Protein AF-U4V9U1-F1 (afdb_monomer_lite)

pLDDT: mean 85.05, std 14.61, range [34.75, 97.62]

Secondary structure (DSSP, 8-state):
-----THHHHSGGGSPPPHHHHHHHHHHHHTSPPPHHHHHS--HHHHHHHHHHHHHHHHHHHHHHHHHHH-----HHHHHHHHHHHHHHH-TTS-HHHHHHHHHHHHHHHHHHHHHHHHHHHHHHHHHHHHHHHHHHHHHHHTT--

Foldseek 3Di:
DDDDDPVCVVLCLNPQFDVVQLQVQLCVQVVHRDDPVCVVDPDQLSVLSSQLSSLVSSLVSLVVQLVVLVPPPPPVVLVVLVVVLVVVVPDPPDDPVVSVVSVVVSVVVVVVVVVVSVVSNVVSVVSNVVSVVSSVVSVVSSVVVD

Structure (mmCIF, N/CA/C/O backbone):
data_AF-U4V9U1-F1
#
_entry.id   AF-U4V9U1-F1
#
loop_
_atom_site.group_PDB
_atom_site.id
_atom_site.type_symbol
_atom_site.label_atom_id
_atom_site.label_alt_id
_atom_site.label_comp_id
_atom_site.label_asym_id
_atom_site.label_entity_id
_atom_site.label_seq_id
_atom_site.pdbx_PDB_ins_code
_atom_site.Cartn_x
_atom_site.Cartn_y
_atom_site.Cartn_z
_atom_site.occupancy
_atom_site.B_iso_or_equiv
_atom_site.auth_seq_id
_atom_site.auth_comp_id
_atom_site.auth_asym_id
_atom_site.auth_atom_id
_atom_site.pdbx_PDB_model_num
ATOM 1 N N . MET A 1 1 ? 5.226 31.649 -2.678 1.00 34.75 1 MET A N 1
ATOM 2 C CA . MET A 1 1 ? 4.226 30.921 -1.870 1.00 34.75 1 MET A CA 1
ATOM 3 C C . MET A 1 1 ? 4.308 29.458 -2.250 1.00 34.75 1 MET A C 1
ATOM 5 O O . MET A 1 1 ? 4.375 29.140 -3.426 1.00 34.75 1 MET A O 1
ATOM 9 N N . THR A 1 2 ? 4.489 28.619 -1.242 1.00 38.19 2 THR A N 1
ATOM 10 C CA . THR A 1 2 ? 4.901 27.216 -1.306 1.00 38.19 2 THR A CA 1
ATOM 11 C C . THR A 1 2 ? 3.808 26.322 -1.870 1.00 38.19 2 THR A C 1
ATOM 13 O O . THR A 1 2 ? 2.802 26.080 -1.211 1.00 38.19 2 THR A O 1
ATOM 16 N N . ASP A 1 3 ? 4.042 25.802 -3.069 1.00 41.56 3 ASP A N 1
ATOM 17 C CA . ASP A 1 3 ? 3.164 24.841 -3.720 1.00 41.56 3 ASP A CA 1
ATOM 18 C C . ASP A 1 3 ? 3.587 23.411 -3.331 1.00 41.56 3 ASP A C 1
ATOM 20 O O . ASP A 1 3 ? 4.541 22.850 -3.877 1.00 41.56 3 ASP A O 1
ATOM 24 N N . ARG A 1 4 ? 2.940 22.852 -2.298 1.00 35.69 4 ARG A N 1
ATOM 25 C CA . ARG A 1 4 ? 2.780 21.403 -2.041 1.00 35.69 4 ARG A CA 1
ATOM 26 C C . ARG A 1 4 ? 1.829 21.177 -0.849 1.00 35.69 4 ARG A C 1
ATOM 28 O O . ARG A 1 4 ? 1.981 21.887 0.141 1.00 35.69 4 ARG A O 1
ATOM 35 N N . PRO A 1 5 ? 0.937 20.153 -0.877 1.00 43.84 5 PRO A N 1
ATOM 36 C CA . PRO A 1 5 ? 1.048 18.942 -1.690 1.00 43.84 5 PRO A CA 1
ATOM 37 C C . PRO A 1 5 ? -0.257 18.503 -2.394 1.00 43.84 5 PRO A C 1
ATOM 39 O O . PRO A 1 5 ? -1.039 17.730 -1.850 1.00 43.84 5 PRO A O 1
ATOM 42 N N . ALA A 1 6 ? -0.383 18.793 -3.692 1.00 42.66 6 ALA A N 1
ATOM 43 C CA . ALA A 1 6 ? -1.230 17.992 -4.593 1.00 42.66 6 ALA A CA 1
ATOM 44 C C . ALA A 1 6 ? -0.689 16.550 -4.797 1.00 42.66 6 ALA A C 1
ATOM 46 O O . ALA A 1 6 ? -1.370 15.679 -5.335 1.00 42.66 6 ALA A O 1
ATOM 47 N N . ASN A 1 7 ? 0.531 16.261 -4.318 1.00 38.34 7 ASN A N 1
ATOM 48 C CA . ASN A 1 7 ? 1.141 14.926 -4.358 1.00 38.34 7 ASN A CA 1
ATOM 49 C C . ASN A 1 7 ? 0.465 13.899 -3.435 1.00 38.34 7 ASN A C 1
ATOM 51 O O . ASN A 1 7 ? 0.612 12.705 -3.677 1.00 38.34 7 ASN A O 1
ATOM 55 N N . ALA A 1 8 ? -0.275 14.328 -2.407 1.00 36.81 8 ALA A N 1
ATOM 56 C CA . ALA A 1 8 ? -0.968 13.400 -1.510 1.00 36.81 8 ALA A CA 1
ATOM 57 C C . ALA A 1 8 ? -2.193 12.747 -2.180 1.00 36.81 8 ALA A C 1
ATOM 59 O O . ALA A 1 8 ? -2.498 11.590 -1.910 1.00 36.81 8 ALA A O 1
ATOM 60 N N . HIS A 1 9 ? -2.851 13.448 -3.113 1.00 41.16 9 HIS A N 1
ATOM 61 C CA . HIS A 1 9 ? -3.980 12.905 -3.876 1.00 41.16 9 HIS A CA 1
ATOM 62 C C . HIS A 1 9 ? -3.553 12.016 -5.050 1.00 41.16 9 HIS A C 1
ATOM 64 O O . HIS A 1 9 ? -4.304 11.132 -5.451 1.00 41.16 9 HIS A O 1
ATOM 70 N N . ARG A 1 10 ? -2.340 12.206 -5.585 1.00 41.78 10 ARG A N 1
ATOM 71 C CA . ARG A 1 10 ? -1.844 11.448 -6.747 1.00 41.78 10 ARG A CA 1
ATOM 72 C C . ARG A 1 10 ? -1.311 10.055 -6.396 1.00 41.78 10 ARG A C 1
ATOM 74 O O . ARG A 1 10 ? -1.207 9.203 -7.273 1.00 41.78 10 ARG A O 1
ATOM 81 N N . HIS A 1 11 ? -1.013 9.804 -5.122 1.00 51.09 11 HIS A N 1
ATOM 82 C CA . HIS A 1 11 ? -0.633 8.491 -4.610 1.00 51.09 11 HIS A CA 1
ATOM 83 C C . HIS A 1 11 ? -1.747 7.980 -3.695 1.00 51.09 11 HIS A C 1
ATOM 85 O O . HIS A 1 11 ? -1.702 8.168 -2.481 1.00 51.09 11 HIS A O 1
ATOM 91 N N . GLY A 1 12 ? -2.754 7.319 -4.280 1.00 59.81 12 GLY A N 1
ATOM 92 C CA . GLY A 1 12 ? -3.924 6.779 -3.567 1.00 59.81 12 GLY A CA 1
ATOM 93 C C . GLY A 1 12 ? -3.609 5.875 -2.362 1.00 59.81 12 GLY A C 1
ATOM 94 O O . GLY A 1 12 ? -4.497 5.600 -1.562 1.00 59.81 12 GLY A O 1
ATOM 95 N N . ALA A 1 13 ? -2.345 5.482 -2.182 1.00 64.81 13 ALA A N 1
ATOM 96 C CA . ALA A 1 13 ? -1.823 4.764 -1.025 1.00 64.81 13 ALA A CA 1
ATOM 97 C C . ALA A 1 13 ? -2.046 5.473 0.325 1.00 64.81 13 ALA A C 1
ATOM 99 O O . ALA A 1 13 ? -2.209 4.796 1.333 1.00 64.81 13 ALA A O 1
ATOM 100 N N . GLN A 1 14 ? -2.065 6.813 0.370 1.00 70.62 14 GLN A N 1
ATOM 101 C CA . GLN A 1 14 ? -2.302 7.566 1.617 1.00 70.62 14 GLN A CA 1
ATOM 102 C C . GLN A 1 14 ? -3.732 8.110 1.755 1.00 70.62 14 GLN A C 1
ATOM 104 O O . GLN A 1 14 ? -4.066 8.720 2.775 1.00 70.62 14 GLN A O 1
ATOM 109 N N . ALA A 1 15 ? -4.582 7.902 0.747 1.00 78.62 15 ALA A N 1
ATOM 110 C CA . ALA A 1 15 ? -5.964 8.358 0.782 1.00 78.62 15 ALA A CA 1
ATOM 111 C C . ALA A 1 15 ? -6.756 7.640 1.885 1.00 78.62 15 ALA A C 1
ATOM 113 O O . ALA A 1 15 ? -6.489 6.477 2.205 1.00 78.62 15 ALA A O 1
ATOM 114 N N . LYS A 1 16 ? -7.768 8.326 2.435 1.00 82.31 16 LYS A N 1
ATOM 115 C CA . LYS A 1 16 ? -8.659 7.746 3.449 1.00 82.31 16 LYS A CA 1
ATOM 116 C C . LYS A 1 16 ? -9.248 6.420 2.925 1.00 82.31 16 LYS A C 1
ATOM 118 O O . LYS A 1 16 ? -9.728 6.402 1.783 1.00 82.31 16 LYS A O 1
ATOM 123 N N . PRO A 1 17 ? -9.153 5.312 3.685 1.00 86.75 17 PRO A N 1
ATOM 124 C CA . PRO A 1 17 ? -9.742 4.039 3.284 1.00 86.75 17 PRO A CA 1
ATOM 125 C C . PRO A 1 17 ? -11.272 4.147 3.157 1.00 86.75 17 PRO A C 1
ATOM 127 O O . PRO A 1 17 ? -11.883 4.986 3.827 1.00 86.75 17 PRO A O 1
ATOM 130 N N . PRO A 1 18 ? -11.905 3.328 2.295 1.00 88.75 18 PRO A N 1
ATOM 131 C CA . PRO A 1 18 ? -13.358 3.195 2.273 1.00 88.75 18 PRO A CA 1
ATOM 132 C C . PRO A 1 18 ? -13.877 2.775 3.650 1.00 88.75 18 PRO A C 1
ATOM 134 O O . PRO A 1 18 ? -13.261 1.937 4.308 1.00 88.75 18 PRO A O 1
ATOM 137 N N . GLN A 1 19 ? -15.025 3.315 4.069 1.00 89.62 19 GLN A N 1
ATOM 138 C CA . GLN A 1 19 ? -15.621 2.984 5.372 1.00 89.62 19 GLN A CA 1
ATOM 139 C C . GLN A 1 19 ? -15.878 1.484 5.538 1.00 89.62 19 GLN A C 1
ATOM 141 O O . GLN A 1 19 ? -15.653 0.951 6.616 1.00 89.62 19 GLN A O 1
ATOM 146 N N . SER A 1 20 ? -16.259 0.790 4.464 1.00 91.38 20 SER A N 1
ATOM 147 C CA . SER A 1 20 ? -16.464 -0.661 4.480 1.00 91.38 20 SER A CA 1
ATOM 148 C C . SER A 1 20 ? -15.227 -1.443 4.932 1.00 91.38 20 SER A C 1
ATOM 150 O O . SER A 1 20 ? -15.360 -2.410 5.672 1.00 91.38 20 SER A O 1
ATOM 152 N N . HIS A 1 21 ? -14.023 -1.014 4.541 1.00 92.38 21 HIS A N 1
ATOM 153 C CA . HIS A 1 21 ? -12.781 -1.675 4.954 1.00 92.38 21 HIS A CA 1
ATOM 154 C C . HIS A 1 21 ? -12.479 -1.418 6.433 1.00 92.38 21 HIS A C 1
ATOM 156 O O . HIS A 1 21 ? -12.006 -2.310 7.127 1.00 92.38 21 HIS A O 1
ATOM 162 N N . ILE A 1 22 ? -12.777 -0.210 6.920 1.00 93.56 22 ILE A N 1
ATOM 163 C CA . ILE A 1 22 ? -12.629 0.132 8.340 1.00 93.56 22 ILE A CA 1
ATOM 164 C C . ILE A 1 22 ? -13.580 -0.730 9.176 1.00 93.56 22 ILE A C 1
ATOM 166 O O . ILE A 1 22 ? -13.167 -1.297 10.178 1.00 93.56 22 ILE A O 1
ATOM 170 N N . TYR A 1 23 ? -14.841 -0.868 8.757 1.00 93.81 23 TYR A N 1
ATOM 171 C CA . TYR A 1 23 ? -15.827 -1.660 9.493 1.00 93.81 23 TYR A CA 1
ATOM 172 C C . TYR A 1 23 ? -15.512 -3.155 9.504 1.00 93.81 23 TYR A C 1
ATOM 174 O O . TYR A 1 23 ? -15.716 -3.786 10.534 1.00 93.81 23 TYR A O 1
ATOM 182 N N . LEU A 1 24 ? -14.942 -3.693 8.422 1.00 94.81 24 LEU A N 1
ATOM 183 C CA . LEU A 1 24 ? -14.457 -5.074 8.391 1.00 94.81 24 LEU A CA 1
ATOM 184 C C . LEU A 1 24 ? -13.362 -5.313 9.443 1.00 94.81 24 LEU A C 1
ATOM 186 O O . LEU A 1 24 ? -13.432 -6.272 10.204 1.00 94.81 24 LEU A O 1
ATOM 190 N N . HIS A 1 25 ? -12.383 -4.409 9.543 1.00 96.12 25 HIS A N 1
ATOM 191 C CA . HIS A 1 25 ? -11.354 -4.491 10.587 1.00 96.12 25 HIS A CA 1
ATOM 192 C C . HIS A 1 25 ? -11.925 -4.298 11.990 1.00 96.12 25 HIS A C 1
ATOM 194 O O . HIS A 1 25 ? -11.526 -4.993 12.919 1.00 96.12 25 HIS A O 1
ATOM 200 N N . LEU A 1 26 ? -12.882 -3.384 12.149 1.00 95.50 26 LEU A N 1
ATOM 201 C CA . LEU A 1 26 ? -13.527 -3.130 13.432 1.00 95.50 26 LEU A CA 1
ATOM 202 C C . LEU A 1 26 ? -14.299 -4.355 13.934 1.00 95.50 26 LEU A C 1
ATOM 204 O O . LEU A 1 26 ? -14.213 -4.689 15.110 1.00 95.50 26 LEU A O 1
ATOM 208 N N . GLU A 1 27 ? -15.009 -5.048 13.047 1.00 95.56 27 GLU A N 1
ATOM 209 C CA . GLU A 1 27 ? -15.695 -6.298 13.368 1.00 95.56 27 GLU A CA 1
ATOM 210 C C . GLU A 1 27 ? -14.712 -7.394 13.801 1.00 95.56 27 GLU A C 1
ATOM 212 O O . GLU A 1 27 ? -14.950 -8.059 14.809 1.00 95.56 27 GLU A O 1
ATOM 217 N N . CYS A 1 28 ? -13.573 -7.528 13.113 1.00 94.94 28 CYS A N 1
ATOM 218 C CA . CYS A 1 28 ? -12.507 -8.449 13.514 1.00 94.94 28 CYS A CA 1
ATOM 219 C C . CYS A 1 28 ? -11.927 -8.117 14.899 1.00 94.94 28 CYS A C 1
ATOM 221 O O . CYS A 1 28 ? -11.649 -9.029 15.673 1.00 94.94 28 CYS A O 1
ATOM 223 N N . ILE A 1 29 ? -11.743 -6.830 15.213 1.00 94.50 29 ILE A N 1
ATOM 224 C CA . ILE A 1 29 ? -11.203 -6.375 16.504 1.00 94.50 29 ILE A CA 1
ATOM 225 C C . ILE A 1 29 ? -12.205 -6.626 17.638 1.00 94.50 29 ILE A C 1
ATOM 227 O O . ILE A 1 29 ? -11.820 -7.110 18.698 1.00 94.50 29 ILE A O 1
ATOM 231 N N . LEU A 1 30 ? -13.485 -6.313 17.423 1.00 93.00 30 LEU A N 1
ATOM 232 C CA . LEU A 1 30 ? -14.526 -6.420 18.452 1.00 93.00 30 LEU A CA 1
ATOM 233 C C . LEU A 1 30 ? -15.109 -7.834 18.597 1.00 93.00 30 LEU A C 1
ATOM 235 O O . LEU A 1 30 ? -15.805 -8.106 19.574 1.00 93.00 30 LEU A O 1
ATOM 239 N N . GLY A 1 31 ? -14.921 -8.707 17.604 1.00 93.00 31 GLY A N 1
ATOM 240 C CA . GLY A 1 31 ? -15.584 -10.013 17.525 1.00 93.00 31 GLY A CA 1
ATOM 241 C C . GLY A 1 31 ? -17.099 -9.938 17.282 1.00 93.00 31 GLY A C 1
ATOM 242 O O . GLY A 1 31 ? -17.7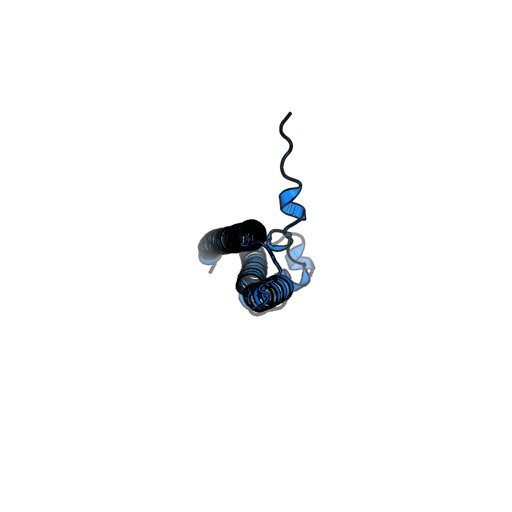91 -10.950 17.387 1.00 93.00 31 GLY A O 1
ATOM 243 N N . ARG A 1 32 ? -17.630 -8.747 16.977 1.00 90.81 32 ARG A N 1
ATOM 244 C CA . ARG A 1 32 ? -19.042 -8.491 16.661 1.00 90.81 32 ARG A CA 1
ATOM 245 C C . ARG A 1 32 ? -19.169 -7.338 15.675 1.00 90.81 32 ARG A C 1
ATOM 247 O O . ARG A 1 32 ? -18.354 -6.415 15.692 1.00 90.81 32 ARG A O 1
ATOM 254 N N . SER A 1 33 ? -20.244 -7.325 14.894 1.00 88.94 33 SER A N 1
ATOM 255 C CA . SER A 1 33 ? -20.559 -6.176 14.050 1.00 88.94 33 SER A CA 1
ATOM 256 C C . SER A 1 33 ? -21.031 -4.994 14.926 1.00 88.94 33 SER A C 1
ATOM 258 O O . SER A 1 33 ? -21.951 -5.160 15.738 1.00 88.94 33 SER A O 1
ATOM 260 N N . PRO A 1 34 ? -20.425 -3.799 14.809 1.00 84.88 34 PRO A N 1
ATOM 261 C CA . PRO A 1 34 ? -20.865 -2.615 15.544 1.00 84.88 34 PRO A CA 1
ATOM 262 C C . PRO A 1 34 ? -22.212 -2.123 15.003 1.00 84.88 34 PRO A C 1
ATOM 264 O O . PRO A 1 34 ? -22.445 -2.111 13.792 1.00 84.88 34 PRO A O 1
ATOM 267 N N . THR A 1 35 ? -23.110 -1.696 15.889 1.00 86.44 35 THR A N 1
ATOM 268 C CA . THR A 1 35 ? -24.386 -1.110 15.461 1.00 86.44 35 THR A CA 1
ATOM 269 C C . THR A 1 35 ? -24.200 0.346 15.035 1.00 86.44 35 THR A C 1
ATOM 271 O O . THR A 1 35 ? -23.252 1.017 15.435 1.00 86.44 35 THR A O 1
ATOM 274 N N . HIS A 1 36 ? -25.129 0.886 14.243 1.00 82.19 36 HIS A N 1
ATOM 275 C CA . HIS A 1 36 ? -25.074 2.300 13.853 1.00 82.19 36 HIS A CA 1
ATOM 276 C C . HIS A 1 36 ? -25.125 3.246 15.070 1.00 82.19 36 HIS A C 1
ATOM 278 O O . HIS A 1 36 ? -24.529 4.320 15.042 1.00 82.19 36 HIS A O 1
ATOM 284 N N . PHE A 1 37 ? -25.819 2.854 16.143 1.00 81.25 37 PHE A N 1
ATOM 285 C CA . PHE A 1 37 ? -25.875 3.629 17.385 1.00 81.25 37 PHE A CA 1
ATOM 286 C C . PHE A 1 37 ? -24.531 3.650 18.112 1.00 81.25 37 PHE A C 1
ATOM 288 O O . PHE A 1 37 ? -24.125 4.711 18.577 1.00 81.25 37 PHE A O 1
ATOM 295 N N . ASP A 1 38 ? -23.809 2.526 18.116 1.00 80.62 38 ASP A N 1
ATOM 296 C CA . ASP A 1 38 ? -22.468 2.432 18.701 1.00 80.62 38 ASP A CA 1
ATOM 297 C C . ASP A 1 38 ? -21.487 3.431 18.048 1.00 80.62 38 ASP A C 1
ATOM 299 O O . ASP A 1 38 ? -20.582 3.945 18.695 1.00 80.62 38 ASP A O 1
ATOM 303 N N . LEU A 1 39 ? -21.668 3.735 16.758 1.00 85.44 39 LEU A N 1
ATOM 304 C CA . LEU A 1 39 ? -20.752 4.573 15.973 1.00 85.44 39 LEU A CA 1
ATOM 305 C C . LEU A 1 39 ? -21.060 6.079 16.021 1.00 85.44 39 LEU A C 1
ATOM 307 O O . LEU A 1 39 ? -20.234 6.871 15.566 1.00 85.44 39 LEU A O 1
ATOM 311 N N . LEU A 1 40 ? -22.235 6.478 16.516 1.00 88.19 40 LEU A N 1
ATOM 312 C CA . LEU A 1 40 ? -22.661 7.884 16.579 1.00 88.19 40 LEU A CA 1
ATOM 313 C C . LEU A 1 40 ? -21.944 8.657 17.691 1.00 88.19 40 LEU A C 1
ATOM 315 O O . LEU A 1 40 ? -21.530 9.793 17.468 1.00 88.19 40 LEU A O 1
ATOM 319 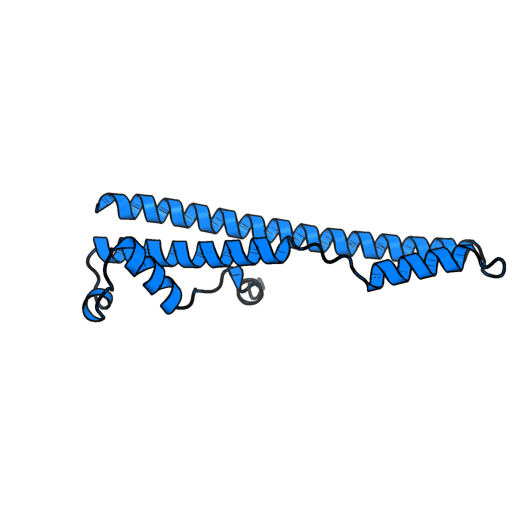N N . ASP A 1 41 ? -21.789 8.029 18.855 1.00 88.25 41 ASP A N 1
ATOM 320 C CA . ASP A 1 41 ? -21.056 8.563 20.005 1.00 88.25 41 ASP A CA 1
ATOM 321 C C . ASP A 1 41 ? -20.331 7.408 20.717 1.00 88.25 41 ASP A C 1
ATOM 323 O O . ASP A 1 41 ? -20.842 6.838 21.686 1.00 88.25 41 ASP A O 1
ATOM 327 N N . PRO A 1 42 ? -19.192 6.954 20.163 1.00 89.00 42 PRO A N 1
ATOM 328 C CA . PRO A 1 42 ? -18.542 5.751 20.644 1.00 89.00 42 PRO A CA 1
ATOM 329 C C . PRO A 1 42 ? -17.920 5.986 22.029 1.00 89.00 42 PRO A C 1
ATOM 331 O O . PRO A 1 42 ? -17.189 6.966 22.210 1.00 89.00 42 PRO A O 1
ATOM 334 N N . PRO A 1 43 ? -18.111 5.067 22.998 1.00 91.06 43 PRO A N 1
ATOM 335 C CA . PRO A 1 43 ? -17.358 5.111 24.246 1.00 91.06 43 PRO A CA 1
ATOM 336 C C . PRO A 1 43 ? -15.844 5.044 23.967 1.00 91.06 43 PRO A C 1
ATOM 338 O O . PRO A 1 43 ? -15.442 4.554 22.907 1.00 91.06 43 PRO A O 1
ATOM 341 N N . PRO A 1 44 ? -14.980 5.480 24.906 1.00 93.12 44 PRO A N 1
ATOM 342 C CA . PRO A 1 44 ? -13.533 5.579 24.681 1.00 93.12 44 PRO A CA 1
ATOM 343 C C . PRO A 1 44 ? -12.881 4.300 24.134 1.00 93.12 44 PRO A C 1
ATOM 345 O O . PRO A 1 44 ? -12.062 4.371 23.220 1.00 93.12 44 PRO A O 1
ATOM 348 N N . GLU A 1 45 ? -13.300 3.133 24.626 1.00 93.12 45 GLU A N 1
ATOM 349 C CA . GLU A 1 45 ? -12.854 1.825 24.133 1.00 93.12 45 GLU A CA 1
ATOM 350 C C . GLU A 1 45 ? -13.208 1.614 22.652 1.00 93.12 45 GLU A C 1
ATOM 352 O O . GLU A 1 45 ? -12.349 1.267 21.840 1.00 93.12 45 GLU A O 1
ATOM 357 N N . LEU A 1 46 ? -14.463 1.877 22.273 1.00 93.06 46 LEU A N 1
ATOM 358 C CA . LEU A 1 46 ? -14.919 1.728 20.894 1.00 93.06 46 LEU A CA 1
ATOM 359 C C . LEU A 1 46 ? -14.276 2.767 19.971 1.00 93.06 46 LEU A C 1
ATOM 361 O O . LEU A 1 46 ? -13.964 2.459 18.823 1.00 93.06 46 LEU A O 1
ATOM 365 N N . ALA A 1 47 ? -14.035 3.982 20.463 1.00 94.12 47 ALA A N 1
ATOM 366 C CA . ALA A 1 47 ? -13.305 5.004 19.725 1.00 94.12 47 ALA A CA 1
ATOM 367 C C . ALA A 1 47 ? -11.852 4.567 19.458 1.00 94.12 47 ALA A C 1
ATOM 369 O O . ALA A 1 47 ? -11.354 4.736 18.341 1.00 94.12 47 ALA A O 1
ATOM 370 N N . ALA A 1 48 ? -11.192 3.950 20.446 1.00 95.56 48 ALA A N 1
ATOM 371 C CA . ALA A 1 48 ? -9.854 3.385 20.290 1.00 95.56 48 ALA A CA 1
ATOM 372 C C . ALA A 1 48 ? -9.841 2.201 19.306 1.00 95.56 48 ALA A C 1
ATOM 374 O O . ALA A 1 48 ? -8.981 2.153 18.424 1.00 95.56 48 ALA A O 1
ATOM 375 N N . ALA A 1 49 ? -10.828 1.301 19.382 1.00 95.88 49 ALA A N 1
ATOM 376 C CA . ALA A 1 49 ? -10.992 0.195 18.437 1.00 95.88 49 ALA A CA 1
ATOM 377 C C . ALA A 1 49 ? -11.244 0.693 17.002 1.00 95.88 49 ALA A C 1
ATOM 379 O O . ALA A 1 49 ? -10.621 0.214 16.055 1.00 95.88 49 ALA A O 1
ATOM 380 N N . LEU A 1 50 ? -12.107 1.700 16.826 1.00 95.38 50 LEU A N 1
ATOM 381 C CA . LEU A 1 50 ? -12.384 2.327 15.530 1.00 95.38 50 LEU A CA 1
ATOM 382 C C . LEU A 1 50 ? -11.133 3.000 14.951 1.00 95.38 50 LEU A C 1
ATOM 384 O O . LEU A 1 50 ? -10.873 2.905 13.750 1.00 95.38 50 LEU A O 1
ATOM 388 N N . TYR A 1 51 ? -10.338 3.662 15.792 1.00 95.69 51 TYR A N 1
ATOM 389 C CA . TYR A 1 51 ? -9.077 4.261 15.368 1.00 95.69 51 TYR A CA 1
ATOM 390 C C . TYR A 1 51 ? -8.035 3.206 14.965 1.00 95.69 51 TYR A C 1
ATOM 392 O O . TYR A 1 51 ? -7.353 3.373 13.949 1.00 95.69 51 TYR A O 1
ATOM 400 N N . LEU A 1 52 ? -7.940 2.099 15.710 1.00 97.12 52 LEU A N 1
ATOM 401 C CA . LEU A 1 52 ? -7.110 0.954 15.338 1.00 97.12 52 LEU A CA 1
ATOM 402 C C . LEU A 1 52 ? -7.563 0.358 13.997 1.00 97.12 52 LEU A C 1
ATOM 404 O O . LEU A 1 52 ? -6.729 0.155 13.118 1.00 97.12 52 LEU A O 1
ATOM 408 N N . ALA A 1 53 ? -8.869 0.189 13.790 1.00 96.75 53 ALA A N 1
ATOM 409 C CA . ALA A 1 53 ? -9.431 -0.303 12.535 1.00 96.75 53 ALA A CA 1
ATOM 410 C C . ALA A 1 53 ? -9.113 0.607 11.328 1.00 96.75 53 ALA A C 1
ATOM 412 O O . ALA A 1 53 ? -8.778 0.109 10.251 1.00 96.75 53 ALA A O 1
ATOM 413 N N . ASP A 1 54 ? -9.156 1.940 11.484 1.00 95.44 54 ASP A N 1
ATOM 414 C CA . ASP A 1 54 ? -8.719 2.876 10.427 1.00 95.44 54 ASP A CA 1
ATOM 415 C C . ASP A 1 54 ? -7.223 2.715 10.125 1.00 95.44 54 ASP A C 1
ATOM 417 O O . ASP A 1 54 ? -6.810 2.767 8.963 1.00 95.44 54 ASP A O 1
ATOM 421 N N . CYS A 1 55 ? -6.400 2.485 11.153 1.00 96.06 55 CYS A N 1
ATOM 422 C CA . CYS A 1 55 ? -4.970 2.247 10.974 1.00 96.06 55 CYS A CA 1
ATOM 423 C C . CYS A 1 55 ? -4.683 0.927 10.243 1.00 96.06 55 CYS A C 1
ATOM 425 O O . CYS A 1 55 ? -3.854 0.934 9.332 1.00 96.06 55 CYS A O 1
ATOM 427 N N . GLU A 1 56 ? -5.381 -0.162 10.576 1.00 96.81 56 GLU A N 1
ATOM 428 C CA . GLU A 1 56 ? -5.259 -1.451 9.876 1.00 96.81 56 GLU A CA 1
ATOM 429 C C . GLU A 1 56 ? -5.683 -1.320 8.403 1.00 96.81 56 GLU A C 1
ATOM 431 O O . GLU A 1 56 ? -4.930 -1.670 7.493 1.00 96.81 56 GLU A O 1
ATOM 436 N N . ALA A 1 57 ? -6.814 -0.659 8.128 1.00 95.50 57 ALA A N 1
ATOM 437 C CA . ALA A 1 57 ? -7.265 -0.415 6.756 1.00 95.50 57 ALA A CA 1
ATOM 438 C C . ALA A 1 57 ? -6.261 0.422 5.932 1.00 95.50 57 ALA A C 1
ATOM 440 O O . ALA A 1 57 ? -6.116 0.239 4.717 1.00 95.50 57 ALA A O 1
ATOM 441 N N . ARG A 1 58 ? -5.553 1.364 6.567 1.00 94.00 58 ARG A N 1
ATOM 442 C CA . ARG A 1 58 ? -4.465 2.124 5.924 1.00 94.00 58 ARG A CA 1
ATOM 443 C C . ARG A 1 58 ? -3.222 1.273 5.701 1.00 94.00 58 ARG A C 1
ATOM 445 O O . ARG A 1 58 ? -2.559 1.461 4.679 1.00 94.00 58 ARG A O 1
ATOM 452 N N . LEU A 1 59 ? -2.900 0.376 6.630 1.00 95.12 59 LEU A N 1
ATOM 453 C CA . LEU A 1 59 ? -1.773 -0.540 6.509 1.00 95.12 59 LEU A CA 1
ATOM 454 C C . LEU A 1 59 ? -1.965 -1.481 5.318 1.00 95.12 59 LEU A C 1
ATOM 456 O O . LEU A 1 59 ? -1.056 -1.584 4.495 1.00 95.12 59 LEU A O 1
ATOM 460 N N . ASP A 1 60 ? -3.160 -2.045 5.143 1.00 94.00 60 ASP A N 1
ATOM 461 C CA . ASP A 1 60 ? -3.494 -2.885 3.987 1.00 94.00 60 ASP A CA 1
ATOM 462 C C . ASP A 1 60 ? -3.291 -2.153 2.661 1.00 94.00 60 ASP A C 1
ATOM 464 O O . ASP A 1 60 ? -2.672 -2.677 1.733 1.00 94.00 60 ASP A O 1
ATOM 468 N N . ARG A 1 61 ? -3.758 -0.903 2.560 1.00 91.25 61 ARG A N 1
ATOM 469 C CA . ARG A 1 61 ? -3.563 -0.094 1.345 1.00 91.25 61 ARG A CA 1
ATOM 470 C C . ARG A 1 61 ? -2.095 0.225 1.096 1.00 91.25 61 ARG A C 1
ATOM 472 O O . ARG A 1 61 ? -1.647 0.177 -0.051 1.00 91.25 61 ARG A O 1
ATOM 479 N N . ALA A 1 62 ? -1.347 0.561 2.146 1.00 92.19 62 ALA A N 1
ATOM 480 C CA . ALA A 1 62 ? 0.082 0.822 2.038 1.00 92.19 62 ALA A CA 1
ATOM 481 C C . ALA A 1 62 ? 0.845 -0.439 1.609 1.00 92.19 62 ALA A C 1
ATOM 483 O O . ALA A 1 62 ? 1.737 -0.352 0.765 1.00 92.19 62 ALA A O 1
ATOM 484 N N . HIS A 1 63 ? 0.458 -1.603 2.131 1.00 92.31 63 HIS A N 1
ATOM 485 C CA . HIS A 1 63 ? 1.015 -2.895 1.759 1.00 92.31 63 HIS A CA 1
ATOM 486 C C . HIS A 1 63 ? 0.682 -3.258 0.307 1.00 92.31 63 HIS A C 1
ATOM 488 O O . HIS A 1 63 ? 1.591 -3.549 -0.466 1.00 92.31 63 HIS A O 1
ATOM 494 N N . ALA A 1 64 ? -0.579 -3.129 -0.111 1.00 90.75 64 ALA A N 1
ATOM 495 C CA . ALA A 1 64 ? -0.991 -3.349 -1.496 1.00 90.75 64 ALA A CA 1
ATOM 496 C C . ALA A 1 64 ? -0.224 -2.438 -2.471 1.00 90.75 64 ALA A C 1
ATOM 498 O O . ALA A 1 64 ? 0.261 -2.893 -3.505 1.00 90.75 64 ALA A O 1
ATOM 499 N N . HIS A 1 65 ? -0.038 -1.160 -2.120 1.00 90.25 65 HIS A N 1
ATOM 500 C CA . HIS A 1 65 ? 0.778 -0.247 -2.919 1.00 90.25 65 HIS A CA 1
ATOM 501 C C . HIS A 1 65 ? 2.259 -0.646 -2.941 1.00 90.25 65 HIS A C 1
ATOM 503 O O . HIS A 1 65 ? 2.900 -0.566 -3.986 1.00 90.25 65 HIS A O 1
ATOM 509 N N . TYR A 1 66 ? 2.810 -1.070 -1.802 1.00 90.75 66 TYR A N 1
ATOM 510 C CA . TYR A 1 66 ? 4.185 -1.550 -1.716 1.00 90.75 66 TYR A CA 1
ATOM 511 C C . TYR A 1 66 ? 4.420 -2.743 -2.639 1.00 90.75 66 TYR A C 1
ATOM 513 O O . TYR A 1 66 ? 5.378 -2.708 -3.411 1.00 90.75 66 TYR A O 1
ATOM 521 N N . VAL A 1 67 ? 3.525 -3.734 -2.602 1.00 90.44 67 VAL A N 1
ATOM 522 C CA . VAL A 1 67 ? 3.550 -4.925 -3.462 1.00 90.44 67 VAL A CA 1
ATOM 523 C C . VAL A 1 67 ? 3.449 -4.526 -4.934 1.00 90.44 67 VAL A C 1
ATOM 525 O O . VAL A 1 67 ? 4.331 -4.880 -5.712 1.00 90.44 67 VAL A O 1
ATOM 528 N N . ALA A 1 68 ? 2.464 -3.699 -5.299 1.00 87.88 68 ALA A N 1
ATOM 529 C CA . ALA A 1 68 ? 2.258 -3.250 -6.680 1.00 87.88 68 ALA A CA 1
ATOM 530 C C . ALA A 1 68 ? 3.467 -2.499 -7.269 1.00 87.88 68 ALA A C 1
ATOM 532 O O . ALA A 1 68 ? 3.686 -2.503 -8.474 1.00 87.88 68 ALA A O 1
ATOM 533 N N . VAL A 1 69 ? 4.270 -1.835 -6.433 1.00 88.06 69 VAL A N 1
ATOM 534 C CA . VAL A 1 69 ? 5.477 -1.115 -6.872 1.00 88.06 69 VAL A CA 1
ATOM 535 C C . VAL A 1 69 ? 6.719 -2.020 -6.902 1.00 88.06 69 VAL A C 1
ATOM 537 O O . VAL A 1 69 ? 7.739 -1.634 -7.481 1.00 88.06 69 VAL A O 1
ATOM 540 N N . GLN A 1 70 ? 6.681 -3.212 -6.292 1.00 83.44 70 GLN A N 1
ATOM 541 C CA . GLN A 1 70 ? 7.801 -4.154 -6.365 1.00 83.44 70 GLN A CA 1
ATOM 542 C C . GLN A 1 70 ? 7.927 -4.829 -7.722 1.00 83.44 70 GLN A C 1
ATOM 544 O O . GLN A 1 70 ? 9.068 -5.110 -8.108 1.00 83.44 70 GLN A O 1
ATOM 549 N N . GLU A 1 71 ? 6.813 -5.030 -8.432 1.00 74.06 71 GLU A N 1
ATOM 550 C CA . GLU A 1 71 ? 6.804 -5.573 -9.789 1.00 74.06 71 GLU A CA 1
ATOM 551 C C . GLU A 1 71 ? 7.708 -4.718 -10.686 1.00 74.06 71 GLU A C 1
ATOM 553 O O . GLU A 1 71 ? 7.435 -3.562 -11.015 1.00 74.06 71 GLU A O 1
ATOM 558 N N . VAL A 1 72 ? 8.879 -5.272 -11.005 1.00 63.16 72 VAL A N 1
ATOM 559 C CA . VAL A 1 72 ? 9.803 -4.677 -11.963 1.00 63.16 72 VAL A CA 1
ATOM 560 C C . VAL A 1 72 ? 9.247 -5.028 -13.328 1.00 63.16 72 VAL A C 1
ATOM 562 O O . VAL A 1 72 ? 9.527 -6.107 -13.842 1.00 63.16 72 VAL A O 1
ATOM 565 N N . HIS A 1 73 ? 8.466 -4.130 -13.922 1.00 61.03 73 HIS A N 1
ATOM 566 C CA . HIS A 1 73 ? 8.251 -4.210 -15.357 1.00 61.03 73 HIS A CA 1
ATOM 567 C C . HIS A 1 73 ? 9.597 -3.961 -16.028 1.00 61.03 73 HIS A C 1
ATOM 569 O O . HIS A 1 73 ? 10.103 -2.836 -16.075 1.00 61.03 73 HIS A O 1
ATOM 575 N N . ARG A 1 74 ? 10.197 -5.056 -16.499 1.00 65.62 74 ARG A N 1
ATOM 576 C CA . ARG A 1 74 ? 11.072 -5.024 -17.661 1.00 65.62 74 ARG A CA 1
ATOM 577 C C . ARG A 1 74 ? 10.351 -4.172 -18.715 1.00 65.62 74 ARG A C 1
ATOM 579 O O . ARG A 1 74 ? 9.148 -4.320 -18.905 1.00 65.62 74 ARG A O 1
ATOM 586 N N . CYS A 1 75 ? 11.027 -3.148 -19.218 1.00 75.88 75 CYS A N 1
ATOM 587 C CA . CYS A 1 75 ? 10.402 -2.193 -20.119 1.00 75.88 75 CYS A CA 1
ATOM 588 C C . CYS A 1 75 ? 10.563 -2.749 -21.526 1.00 75.88 75 CYS A C 1
ATOM 590 O O . CYS A 1 75 ? 11.668 -2.684 -22.053 1.00 75.88 75 CYS A O 1
ATOM 592 N N . ASP A 1 76 ? 9.485 -3.284 -22.096 1.00 81.00 76 ASP A N 1
ATOM 593 C CA . ASP A 1 76 ? 9.504 -3.907 -23.425 1.00 81.00 76 ASP A CA 1
ATOM 594 C C . ASP A 1 76 ? 10.063 -2.952 -24.493 1.00 81.00 76 ASP A C 1
ATOM 596 O O . ASP A 1 76 ? 10.835 -3.365 -25.351 1.00 81.00 76 ASP A O 1
ATOM 600 N N . ASP A 1 77 ? 9.774 -1.649 -24.388 1.00 82.50 77 ASP A N 1
ATOM 601 C CA . ASP A 1 77 ? 10.367 -0.628 -25.263 1.00 82.50 77 ASP A CA 1
ATOM 602 C C . ASP A 1 77 ? 11.894 -0.555 -25.118 1.00 82.50 77 ASP A C 1
ATOM 604 O O . ASP A 1 77 ? 12.608 -0.351 -26.096 1.00 82.50 77 ASP A O 1
ATOM 608 N N . LEU A 1 78 ? 12.416 -0.699 -23.896 1.00 83.81 78 LEU A N 1
ATOM 609 C CA . LEU A 1 78 ? 13.857 -0.694 -23.654 1.00 83.81 78 LEU A CA 1
ATOM 610 C C . LEU A 1 78 ? 14.508 -1.992 -24.144 1.00 83.81 78 LEU A C 1
ATOM 612 O O . LEU A 1 78 ? 15.612 -1.923 -24.675 1.00 83.81 78 LEU A O 1
ATOM 616 N N . ASP A 1 79 ? 13.836 -3.135 -23.996 1.00 86.38 79 ASP A N 1
ATOM 617 C CA . ASP A 1 79 ? 14.287 -4.399 -24.586 1.00 86.38 79 ASP A CA 1
ATOM 618 C C . ASP A 1 79 ? 14.342 -4.279 -26.112 1.00 86.38 79 ASP A C 1
ATOM 620 O O . ASP A 1 79 ? 15.371 -4.558 -26.713 1.00 86.38 79 ASP A O 1
ATOM 624 N N . HIS A 1 80 ? 13.293 -3.735 -26.736 1.00 87.69 80 HIS A N 1
ATOM 625 C CA . HIS A 1 80 ? 13.261 -3.531 -28.180 1.00 87.69 80 HIS A CA 1
ATOM 626 C C . HIS A 1 80 ? 14.361 -2.574 -28.659 1.00 87.69 80 HIS A C 1
ATOM 628 O O . HIS A 1 80 ? 14.974 -2.795 -29.700 1.00 87.69 80 HIS A O 1
ATOM 634 N N . LEU A 1 81 ? 14.652 -1.517 -27.894 1.00 87.38 81 LEU A N 1
ATOM 635 C CA . LEU A 1 81 ? 15.769 -0.619 -28.189 1.00 87.38 81 LEU A CA 1
ATOM 636 C C . LEU A 1 81 ? 17.134 -1.304 -28.029 1.00 87.38 81 LEU A C 1
ATOM 638 O O . LEU A 1 81 ? 18.063 -0.955 -28.755 1.00 87.38 81 LEU A O 1
ATOM 642 N N . GLN A 1 82 ? 17.275 -2.243 -27.090 1.00 86.06 82 GLN A N 1
ATOM 643 C CA . GLN A 1 82 ? 18.486 -3.056 -26.949 1.00 86.06 82 GLN A CA 1
ATOM 644 C C . GLN A 1 82 ? 18.640 -4.017 -28.132 1.00 86.06 82 GLN A C 1
ATOM 646 O O . GLN A 1 82 ? 19.708 -4.029 -28.736 1.00 86.06 82 GLN A O 1
ATOM 651 N N . ASP A 1 83 ? 17.571 -4.701 -28.541 1.00 90.12 83 ASP A N 1
ATOM 652 C CA . ASP A 1 83 ? 17.573 -5.576 -29.720 1.00 90.12 83 ASP A CA 1
ATOM 653 C C . ASP A 1 83 ? 17.934 -4.791 -30.996 1.00 90.12 83 ASP A C 1
ATOM 655 O O . ASP A 1 83 ? 18.793 -5.200 -31.774 1.00 90.12 83 ASP A O 1
ATOM 659 N N . GLN A 1 84 ? 17.354 -3.598 -31.181 1.00 87.06 84 GLN A N 1
ATOM 660 C CA . GLN A 1 84 ? 17.696 -2.709 -32.298 1.00 87.06 84 GLN A CA 1
ATOM 661 C C . GLN A 1 84 ? 19.152 -2.232 -32.252 1.00 87.06 84 GLN A C 1
ATOM 663 O O . GLN A 1 84 ? 19.765 -2.025 -33.300 1.00 87.06 84 GLN A O 1
ATOM 668 N N . LEU A 1 85 ? 19.710 -2.012 -31.057 1.00 86.69 85 LEU A N 1
ATOM 669 C CA . LEU A 1 85 ? 21.121 -1.663 -30.909 1.00 86.69 85 LEU A CA 1
ATOM 670 C C . LEU A 1 85 ? 22.006 -2.837 -31.337 1.00 86.69 85 LEU A C 1
ATOM 672 O O . LEU A 1 85 ? 22.970 -2.612 -32.070 1.00 86.69 85 LEU A O 1
ATOM 676 N N . ASP A 1 86 ? 21.669 -4.051 -30.910 1.00 86.88 86 ASP A N 1
ATOM 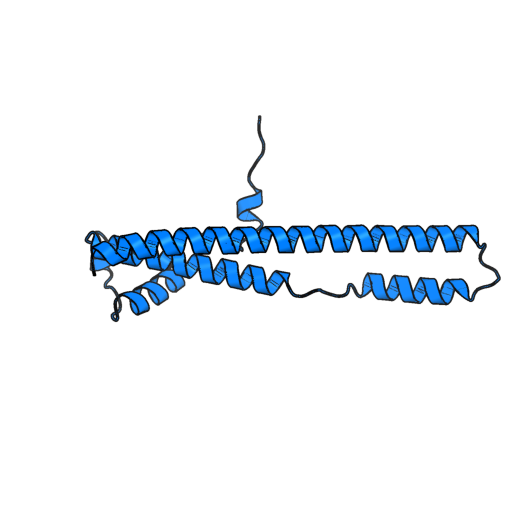677 C CA . ASP A 1 86 ? 22.390 -5.272 -31.268 1.00 86.88 86 ASP A CA 1
ATOM 678 C C . ASP A 1 86 ? 22.360 -5.495 -32.788 1.00 86.88 86 ASP A C 1
ATOM 680 O O . ASP A 1 86 ? 23.415 -5.665 -33.406 1.00 86.88 86 ASP A O 1
ATOM 684 N N . ASP A 1 87 ? 21.197 -5.336 -33.426 1.00 86.69 87 ASP A N 1
ATOM 685 C CA . ASP A 1 87 ? 21.063 -5.350 -34.889 1.00 86.69 87 ASP A CA 1
ATOM 686 C C . ASP A 1 87 ? 21.929 -4.265 -35.553 1.00 86.69 87 ASP A C 1
ATOM 688 O O . ASP A 1 87 ? 22.612 -4.501 -36.555 1.00 86.69 87 ASP A O 1
ATOM 692 N N . MET A 1 88 ? 21.954 -3.060 -34.974 1.00 83.56 88 MET A N 1
ATOM 693 C CA . MET A 1 88 ? 22.710 -1.933 -35.512 1.00 83.56 88 MET A CA 1
ATOM 694 C C . MET A 1 88 ? 24.225 -2.159 -35.489 1.00 83.56 88 MET A C 1
ATOM 696 O O . MET A 1 88 ? 24.935 -1.673 -36.375 1.00 83.56 88 MET A O 1
ATOM 700 N N . VAL A 1 89 ? 24.743 -2.917 -34.517 1.00 82.31 89 VAL A N 1
ATOM 701 C CA . VAL A 1 89 ? 26.169 -3.272 -34.454 1.00 82.31 89 VAL A CA 1
ATOM 702 C C . VAL A 1 89 ? 26.591 -4.063 -35.695 1.00 82.31 89 VAL A C 1
ATOM 704 O O . VAL A 1 89 ? 27.688 -3.828 -36.213 1.00 82.31 89 VAL A O 1
ATOM 707 N N . HIS A 1 90 ? 25.710 -4.914 -36.225 1.00 82.88 90 HIS A N 1
ATOM 708 C CA . HIS A 1 90 ? 25.983 -5.769 -37.381 1.00 82.88 90 HIS A CA 1
ATOM 709 C C . HIS A 1 90 ? 25.991 -5.032 -38.730 1.00 82.88 90 HIS A C 1
ATOM 711 O O . HIS A 1 90 ? 26.582 -5.525 -39.694 1.00 82.88 90 HIS A O 1
ATOM 717 N N . PHE A 1 91 ? 25.407 -3.834 -38.821 1.00 80.81 91 PHE A N 1
ATOM 718 C CA . PHE A 1 91 ? 25.434 -3.044 -40.051 1.00 80.81 91 PHE A CA 1
ATOM 719 C C . PHE A 1 91 ? 26.759 -2.291 -40.212 1.00 80.81 91 PHE A C 1
ATOM 721 O O . PHE A 1 91 ? 27.031 -1.295 -39.542 1.00 80.81 91 PHE A O 1
ATOM 728 N N . THR A 1 92 ? 27.592 -2.745 -41.148 1.00 78.06 92 THR A N 1
ATOM 729 C CA . THR A 1 92 ? 28.904 -2.144 -41.462 1.00 78.06 92 THR A CA 1
ATOM 730 C C . THR A 1 92 ? 28.815 -0.796 -42.177 1.00 78.06 92 THR A C 1
ATOM 732 O O . THR A 1 92 ? 29.793 -0.058 -42.200 1.00 78.06 92 THR A O 1
ATOM 735 N N . TRP A 1 93 ? 27.653 -0.462 -42.744 1.00 78.06 93 TRP A N 1
ATOM 736 C CA . TRP A 1 93 ? 27.399 0.807 -43.435 1.00 78.06 93 TRP A CA 1
ATOM 737 C C . TRP A 1 93 ? 26.994 1.952 -42.492 1.00 78.06 93 TRP A C 1
ATOM 739 O O . TRP A 1 93 ? 26.868 3.087 -42.941 1.00 78.06 93 TRP A O 1
ATOM 749 N N . ILE A 1 94 ? 26.776 1.668 -41.203 1.00 77.12 94 ILE A N 1
ATOM 750 C CA . ILE A 1 94 ? 26.483 2.682 -40.186 1.00 77.12 94 ILE A CA 1
ATOM 751 C C . ILE A 1 94 ? 27.785 3.086 -39.502 1.00 77.12 94 ILE A C 1
ATOM 753 O O . ILE A 1 94 ? 28.513 2.234 -38.991 1.00 77.12 94 ILE A O 1
ATOM 757 N N . ASP A 1 95 ? 28.026 4.392 -39.430 1.00 84.81 95 ASP A N 1
ATOM 758 C CA . ASP A 1 95 ? 29.206 4.962 -38.789 1.00 84.81 95 ASP A CA 1
ATOM 759 C C . ASP A 1 95 ? 29.271 4.621 -37.287 1.00 84.81 95 ASP A C 1
ATOM 761 O O . ASP A 1 95 ? 28.314 4.817 -36.529 1.00 84.81 95 ASP A O 1
ATOM 765 N N . ASP A 1 96 ? 30.441 4.182 -36.820 1.00 85.94 96 ASP A N 1
ATOM 766 C CA . ASP A 1 96 ? 30.678 3.833 -35.412 1.00 85.94 96 ASP A CA 1
ATOM 767 C C . ASP A 1 96 ? 30.347 4.960 -34.406 1.00 85.94 96 ASP A C 1
ATOM 769 O O . ASP A 1 96 ? 29.824 4.661 -33.325 1.00 85.94 96 ASP A O 1
ATOM 773 N N . PRO A 1 97 ? 30.571 6.259 -34.709 1.00 90.44 97 PRO A N 1
ATOM 774 C CA . PRO A 1 97 ? 30.089 7.356 -33.872 1.00 90.44 97 PRO A CA 1
ATOM 775 C C . PRO A 1 97 ? 28.572 7.354 -33.641 1.00 90.44 97 PRO A C 1
ATOM 777 O O . PRO A 1 97 ? 28.140 7.601 -32.513 1.00 90.44 97 PRO A O 1
ATOM 780 N N . LEU A 1 98 ? 27.769 7.035 -34.662 1.00 86.38 98 LEU A N 1
ATOM 781 C CA . LEU A 1 98 ? 26.307 6.985 -34.550 1.00 86.38 98 LEU A CA 1
ATOM 782 C C . LEU A 1 98 ? 25.868 5.795 -33.692 1.00 86.38 98 LEU A C 1
ATOM 784 O O . LEU A 1 98 ? 25.016 5.950 -32.812 1.00 86.38 98 LEU A O 1
ATOM 788 N N . LYS A 1 99 ? 26.521 4.636 -33.861 1.00 86.38 99 LYS A N 1
ATOM 789 C CA . LYS A 1 99 ? 26.304 3.461 -33.000 1.00 86.38 99 LYS A CA 1
ATOM 790 C C . LYS A 1 99 ? 26.586 3.782 -31.537 1.00 86.38 99 LYS A C 1
ATOM 792 O O . LYS A 1 99 ? 25.785 3.483 -30.648 1.00 86.38 99 LYS A O 1
ATOM 797 N N . ARG A 1 100 ? 27.709 4.459 -31.286 1.00 87.56 100 ARG A N 1
ATOM 798 C CA . ARG A 1 100 ? 28.119 4.879 -29.943 1.00 87.56 100 ARG A CA 1
ATOM 799 C C . ARG A 1 100 ? 27.138 5.874 -29.331 1.00 87.56 100 ARG A C 1
ATOM 801 O O . ARG A 1 100 ? 26.847 5.778 -28.138 1.00 87.56 100 ARG A O 1
ATOM 808 N N . GLU A 1 101 ? 26.633 6.822 -30.111 1.00 92.38 101 GLU A N 1
ATOM 809 C CA . GLU A 1 101 ? 25.649 7.787 -29.628 1.00 92.38 101 GLU A CA 1
ATOM 810 C C . GLU A 1 101 ? 24.320 7.112 -29.258 1.00 92.38 101 GLU A C 1
ATOM 812 O O . GLU A 1 101 ? 23.784 7.375 -28.176 1.00 92.38 101 GLU A O 1
ATOM 817 N N . ALA A 1 102 ? 23.812 6.209 -30.100 1.00 88.38 102 ALA A N 1
ATOM 818 C CA . ALA A 1 102 ? 22.584 5.465 -29.822 1.00 88.38 102 ALA A CA 1
ATOM 819 C C . ALA A 1 102 ? 22.705 4.630 -28.538 1.00 88.38 102 ALA A C 1
ATOM 821 O O . ALA A 1 102 ? 21.857 4.746 -27.649 1.00 88.38 102 ALA A O 1
ATOM 822 N N . ALA A 1 103 ? 23.810 3.889 -28.380 1.00 87.44 103 ALA A N 1
ATOM 823 C CA . ALA A 1 103 ? 24.097 3.121 -27.169 1.00 87.44 103 ALA A CA 1
ATOM 824 C C . ALA A 1 103 ? 24.083 4.014 -25.919 1.00 87.44 103 ALA A C 1
ATOM 826 O O . ALA A 1 103 ? 23.457 3.692 -24.908 1.00 87.44 103 ALA A O 1
ATOM 827 N N . GLN A 1 104 ? 24.711 5.193 -25.990 1.00 91.50 104 GLN A N 1
ATOM 828 C CA . GLN A 1 104 ? 24.705 6.141 -24.876 1.00 91.50 104 GLN A CA 1
ATOM 829 C C . GLN A 1 104 ? 23.308 6.672 -24.548 1.00 91.50 104 GLN A C 1
ATOM 831 O O . GLN A 1 104 ? 23.015 6.904 -23.373 1.00 91.50 104 GLN A O 1
ATOM 836 N N . ARG A 1 105 ? 22.461 6.920 -25.551 1.00 90.25 105 ARG A N 1
ATOM 837 C CA . ARG A 1 105 ? 21.085 7.388 -25.334 1.00 90.25 105 ARG A CA 1
ATOM 838 C C . ARG A 1 105 ? 20.245 6.304 -24.656 1.00 90.25 105 ARG A C 1
ATOM 840 O O . ARG A 1 105 ? 19.591 6.610 -23.660 1.00 90.25 105 ARG A O 1
ATOM 847 N N . ILE A 1 106 ? 20.344 5.051 -25.101 1.00 89.00 106 ILE A N 1
ATOM 848 C CA . ILE A 1 106 ? 19.638 3.909 -24.493 1.00 89.00 106 ILE A CA 1
ATOM 849 C C . ILE A 1 106 ? 20.090 3.695 -23.043 1.00 89.00 106 ILE A C 1
ATOM 851 O O . ILE A 1 106 ? 19.258 3.666 -22.137 1.00 89.00 106 ILE A O 1
ATOM 855 N N . MET A 1 107 ? 21.401 3.677 -22.781 1.00 86.69 107 MET A N 1
ATOM 856 C CA . MET A 1 107 ? 21.934 3.556 -21.415 1.00 86.69 107 MET A CA 1
ATOM 857 C C . MET A 1 107 ? 21.491 4.709 -20.499 1.00 86.69 107 MET A C 1
ATOM 859 O O . MET A 1 107 ? 21.263 4.515 -19.300 1.00 86.69 107 MET A O 1
ATOM 863 N N . ARG A 1 108 ? 21.368 5.936 -21.033 1.00 90.31 108 ARG A N 1
ATOM 864 C CA . ARG A 1 108 ? 20.822 7.075 -20.276 1.00 90.31 108 ARG A CA 1
ATOM 865 C C . ARG A 1 108 ? 19.354 6.844 -19.924 1.00 90.31 108 ARG A C 1
ATOM 867 O O . ARG A 1 108 ? 18.994 7.043 -18.764 1.00 90.31 108 ARG A O 1
ATOM 874 N N . LEU A 1 109 ? 18.530 6.411 -20.878 1.00 88.25 109 LEU A N 1
ATOM 875 C CA . LEU A 1 109 ? 17.111 6.111 -20.649 1.00 88.25 109 LEU A CA 1
ATOM 876 C C . LEU A 1 109 ? 16.932 5.015 -19.594 1.00 88.25 109 LEU A C 1
ATOM 878 O O . LEU A 1 109 ? 16.193 5.211 -18.628 1.00 88.25 109 LEU A O 1
ATOM 882 N N . GLU A 1 110 ? 17.685 3.921 -19.702 1.00 87.56 110 GLU A N 1
ATOM 883 C CA . GLU A 1 110 ? 17.680 2.835 -18.720 1.00 87.56 110 GLU A CA 1
ATOM 884 C C . GLU A 1 110 ? 18.011 3.346 -17.309 1.00 87.56 110 GLU A C 1
ATOM 886 O O . GLU A 1 110 ? 17.332 3.016 -16.330 1.0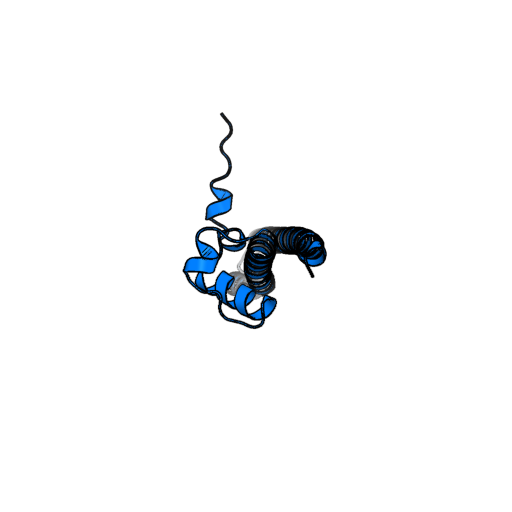0 87.56 110 GLU A O 1
ATOM 891 N N . ARG A 1 111 ? 19.031 4.207 -17.187 1.00 88.19 111 ARG A N 1
ATOM 892 C CA . ARG A 1 111 ? 19.420 4.809 -15.905 1.00 88.19 111 ARG A CA 1
ATOM 893 C C . ARG A 1 111 ? 18.290 5.643 -15.302 1.00 88.19 111 ARG A C 1
ATOM 895 O O . ARG A 1 111 ? 18.048 5.535 -14.098 1.00 88.19 111 ARG A O 1
ATOM 902 N N . TYR A 1 112 ? 17.601 6.454 -16.104 1.00 88.38 112 TYR A N 1
ATOM 903 C CA . TYR A 1 112 ? 16.462 7.245 -15.632 1.00 88.38 112 TYR A CA 1
ATOM 904 C C . TYR A 1 112 ? 15.297 6.358 -15.188 1.00 88.38 112 TYR A C 1
ATOM 906 O O . TYR A 1 112 ? 14.749 6.575 -14.106 1.00 88.38 112 TYR A O 1
ATOM 914 N N . LEU A 1 113 ? 14.955 5.325 -15.960 1.00 86.12 113 LEU A N 1
ATOM 915 C CA . LEU A 1 113 ? 13.884 4.390 -15.607 1.00 86.12 113 LEU A CA 1
ATOM 916 C C . LEU A 1 113 ? 14.176 3.674 -14.285 1.00 86.12 113 LEU A C 1
ATOM 918 O O . LEU A 1 113 ? 13.343 3.693 -13.375 1.00 86.12 113 LEU A O 1
ATOM 922 N N . LYS A 1 114 ? 15.394 3.140 -14.121 1.00 86.50 114 LYS A N 1
ATOM 923 C CA . LYS A 1 114 ? 15.843 2.531 -12.857 1.00 86.50 114 LYS A CA 1
ATOM 924 C C . LYS A 1 114 ? 15.791 3.526 -11.700 1.00 86.50 114 LYS A C 1
ATOM 926 O O . LYS A 1 114 ? 15.356 3.171 -10.604 1.00 86.50 114 LYS A O 1
ATOM 931 N N . TYR A 1 115 ? 16.209 4.773 -11.923 1.00 88.62 115 TYR A N 1
ATOM 932 C CA . TYR A 1 115 ? 16.152 5.821 -10.905 1.00 88.62 115 TYR A CA 1
ATOM 933 C C . TYR A 1 115 ? 14.715 6.071 -10.424 1.00 88.62 115 TYR A C 1
ATOM 935 O O . TYR A 1 115 ? 14.458 6.005 -9.220 1.00 88.62 115 TYR A O 1
ATOM 943 N N . TYR A 1 116 ? 13.769 6.294 -11.340 1.00 85.94 116 TYR A N 1
ATOM 944 C CA . TYR A 1 116 ? 12.370 6.546 -10.983 1.00 85.94 116 TYR A CA 1
ATOM 945 C C . TYR A 1 116 ? 11.696 5.327 -10.349 1.00 85.94 116 TYR A C 1
ATOM 947 O O . TYR A 1 116 ? 10.956 5.482 -9.375 1.00 85.94 116 TYR A O 1
ATOM 955 N N . ALA A 1 117 ? 11.974 4.115 -10.839 1.00 86.69 117 ALA A N 1
ATOM 956 C CA . ALA A 1 117 ? 11.479 2.881 -10.232 1.00 86.69 117 ALA A CA 1
ATOM 957 C C . ALA A 1 117 ? 11.971 2.742 -8.783 1.00 86.69 117 ALA A C 1
ATOM 959 O O . ALA A 1 117 ? 11.177 2.543 -7.862 1.00 86.69 117 ALA A O 1
ATOM 960 N N . ASN A 1 118 ? 13.267 2.956 -8.548 1.00 88.81 118 ASN A N 1
ATOM 961 C CA . ASN A 1 118 ? 13.843 2.934 -7.205 1.00 88.81 118 ASN A CA 1
ATOM 962 C C . ASN A 1 118 ? 13.276 4.042 -6.311 1.00 88.81 118 ASN A C 1
ATOM 964 O O . ASN A 1 118 ? 13.035 3.816 -5.124 1.00 88.81 118 ASN A O 1
ATOM 968 N N . GLN A 1 119 ? 13.032 5.234 -6.859 1.00 88.56 119 GLN A N 1
ATOM 969 C CA . GLN A 1 119 ? 12.398 6.324 -6.125 1.00 88.56 119 GLN A CA 1
ATOM 970 C C . GLN A 1 119 ? 10.977 5.946 -5.683 1.00 88.56 119 GLN A C 1
ATOM 972 O O . GLN A 1 119 ? 10.638 6.151 -4.516 1.00 88.56 119 GLN A O 1
ATOM 977 N N . LYS A 1 120 ? 10.172 5.344 -6.570 1.00 87.50 120 LYS A N 1
ATOM 978 C CA . LYS A 1 120 ? 8.829 4.841 -6.241 1.00 87.50 120 LYS A CA 1
ATOM 979 C C . LYS A 1 120 ? 8.885 3.756 -5.163 1.00 87.50 120 LYS A C 1
ATOM 981 O O . LYS A 1 120 ? 8.180 3.874 -4.165 1.00 87.50 120 LYS A O 1
ATOM 986 N N . LYS A 1 121 ? 9.776 2.764 -5.294 1.00 90.12 121 LYS A N 1
ATOM 987 C CA . LYS A 1 121 ? 9.974 1.699 -4.287 1.00 90.12 121 LYS A CA 1
ATOM 988 C C . LYS A 1 121 ? 10.345 2.262 -2.916 1.00 90.12 121 LYS A C 1
ATOM 990 O O . LYS A 1 121 ? 9.769 1.874 -1.901 1.00 90.12 121 LYS A O 1
ATOM 995 N N . ARG A 1 122 ? 11.273 3.226 -2.878 1.00 91.06 122 ARG A N 1
ATOM 996 C CA . ARG A 1 122 ? 11.668 3.919 -1.640 1.00 91.06 122 ARG A CA 1
ATOM 997 C C . ARG A 1 122 ? 10.498 4.663 -1.005 1.00 91.06 122 ARG A C 1
ATOM 999 O O . ARG A 1 122 ? 10.370 4.639 0.216 1.00 91.06 122 ARG A O 1
ATOM 1006 N N . LEU A 1 123 ? 9.673 5.330 -1.810 1.00 90.94 123 LEU A N 1
ATOM 1007 C CA . LEU A 1 123 ? 8.501 6.051 -1.322 1.00 90.94 123 LEU A CA 1
ATOM 1008 C C . LEU A 1 123 ? 7.448 5.088 -0.759 1.00 90.94 123 LEU A C 1
ATOM 1010 O O . LEU A 1 123 ? 6.991 5.290 0.363 1.00 90.94 123 LEU A O 1
ATOM 1014 N N . ALA A 1 124 ? 7.145 4.001 -1.470 1.00 90.81 124 ALA A N 1
ATOM 1015 C CA . ALA A 1 124 ? 6.214 2.979 -1.001 1.00 90.81 124 ALA A CA 1
ATOM 1016 C C . ALA A 1 124 ? 6.679 2.337 0.320 1.00 90.81 124 ALA A C 1
ATOM 1018 O O . ALA A 1 124 ? 5.894 2.198 1.254 1.00 90.81 124 ALA A O 1
ATOM 1019 N N . GLY A 1 125 ? 7.979 2.048 0.456 1.00 92.81 125 GLY A N 1
ATOM 1020 C CA . GLY A 1 125 ? 8.553 1.553 1.713 1.00 92.81 125 GLY A CA 1
ATOM 1021 C C . GLY A 1 125 ? 8.519 2.568 2.866 1.00 92.81 125 GLY A C 1
ATOM 1022 O O . GLY A 1 125 ? 8.495 2.180 4.032 1.00 92.81 125 GLY A O 1
ATOM 1023 N N . ARG A 1 126 ? 8.509 3.879 2.584 1.00 93.25 126 ARG A N 1
ATOM 1024 C CA . ARG A 1 126 ? 8.252 4.901 3.617 1.00 93.25 126 ARG A CA 1
ATOM 1025 C C . ARG A 1 126 ? 6.794 4.868 4.062 1.00 93.25 126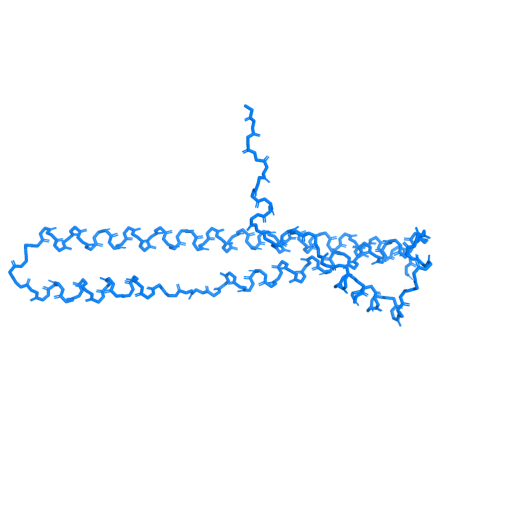 ARG A C 1
ATOM 1027 O O . ARG A 1 126 ? 6.551 4.789 5.257 1.00 93.25 126 ARG A O 1
ATOM 1034 N N . TYR A 1 127 ? 5.851 4.840 3.121 1.00 92.44 127 TYR A N 1
ATOM 1035 C CA . TYR A 1 127 ? 4.422 4.781 3.439 1.00 92.44 127 TYR A CA 1
ATOM 1036 C C . TYR A 1 127 ? 4.048 3.551 4.265 1.00 92.44 127 TYR A C 1
ATOM 1038 O O . TYR A 1 127 ? 3.278 3.681 5.213 1.00 92.44 127 TYR A O 1
ATOM 1046 N N . LEU A 1 128 ? 4.630 2.391 3.951 1.00 94.25 128 LEU A N 1
ATOM 1047 C CA . LEU A 1 128 ? 4.421 1.171 4.726 1.00 94.25 128 LEU A CA 1
ATOM 1048 C C . LEU A 1 128 ? 4.894 1.331 6.179 1.00 94.25 128 LEU A C 1
ATOM 1050 O O . LEU A 1 128 ? 4.135 1.048 7.099 1.00 94.25 128 LEU A O 1
ATOM 1054 N N . ARG A 1 129 ? 6.108 1.856 6.395 1.00 95.69 129 ARG A N 1
ATOM 1055 C CA . ARG A 1 129 ? 6.648 2.090 7.747 1.00 95.69 129 ARG A CA 1
ATOM 1056 C C . ARG A 1 129 ? 5.847 3.123 8.536 1.00 95.69 129 ARG A C 1
ATOM 1058 O O . ARG A 1 129 ? 5.612 2.933 9.725 1.00 95.69 129 ARG A O 1
ATOM 1065 N N . ASP A 1 130 ? 5.404 4.193 7.881 1.00 93.94 130 ASP A N 1
ATOM 1066 C CA . ASP A 1 130 ? 4.565 5.211 8.517 1.00 93.94 130 ASP A CA 1
ATOM 1067 C C . ASP A 1 130 ? 3.205 4.627 8.939 1.00 93.94 130 ASP A C 1
ATOM 1069 O O . ASP A 1 130 ? 2.705 4.947 10.018 1.00 93.94 130 ASP A O 1
ATOM 1073 N N . ALA A 1 131 ? 2.608 3.765 8.106 1.00 94.19 131 ALA A N 1
ATOM 1074 C CA . ALA A 1 131 ? 1.360 3.075 8.426 1.00 94.19 131 ALA A CA 1
ATOM 1075 C C . ALA A 1 131 ? 1.538 2.089 9.592 1.00 94.19 131 ALA A C 1
ATOM 1077 O O . ALA A 1 131 ? 0.752 2.134 10.535 1.00 94.19 131 ALA A O 1
ATOM 1078 N N . GLN A 1 132 ? 2.611 1.288 9.580 1.00 96.50 132 GLN A N 1
ATOM 1079 C CA . GLN A 1 132 ? 2.969 0.382 10.681 1.00 96.50 132 GLN A CA 1
ATOM 1080 C C . GLN A 1 132 ? 3.141 1.144 11.998 1.00 96.50 132 GLN A C 1
ATOM 1082 O O . GLN A 1 132 ? 2.500 0.819 12.990 1.00 96.50 132 GLN A O 1
ATOM 1087 N N . SER A 1 133 ? 3.912 2.236 11.993 1.00 96.94 133 SER A N 1
ATOM 1088 C CA . SER A 1 133 ? 4.133 3.037 13.200 1.00 96.94 133 SER A CA 1
ATOM 1089 C C . SER A 1 133 ? 2.837 3.624 13.773 1.00 96.94 133 SER A C 1
ATOM 1091 O O . SER A 1 133 ? 2.675 3.691 14.992 1.00 96.94 133 SER A O 1
ATOM 1093 N N . LYS A 1 134 ? 1.897 4.051 12.918 1.00 95.38 134 LYS A N 1
ATOM 1094 C CA . LYS A 1 134 ? 0.581 4.537 13.365 1.00 95.38 134 LYS A CA 1
ATOM 1095 C C . LYS A 1 134 ? -0.271 3.416 13.947 1.00 95.38 134 LYS A C 1
ATOM 1097 O O . LYS A 1 134 ? -0.861 3.615 15.005 1.00 95.38 134 LYS A O 1
ATOM 1102 N N . ARG A 1 135 ? -0.289 2.258 13.286 1.00 96.56 135 ARG A N 1
ATOM 1103 C CA . ARG A 1 135 ? -0.983 1.059 13.752 1.00 96.56 135 ARG A CA 1
ATOM 1104 C C . ARG A 1 135 ? -0.469 0.615 15.119 1.00 96.56 135 ARG A C 1
ATOM 1106 O O . ARG A 1 135 ? -1.277 0.389 16.006 1.00 96.56 135 ARG A O 1
ATOM 1113 N N . ASP A 1 136 ? 0.842 0.581 15.336 1.00 97.62 136 ASP A N 1
ATOM 1114 C CA . ASP A 1 136 ? 1.416 0.151 16.621 1.00 97.62 136 ASP A CA 1
ATOM 1115 C C . ASP A 1 136 ? 1.066 1.111 17.769 1.00 97.62 136 ASP A C 1
ATOM 1117 O O . ASP A 1 136 ? 0.770 0.682 18.888 1.00 97.62 136 ASP A O 1
ATOM 1121 N N . ARG A 1 137 ? 1.022 2.421 17.488 1.00 96.94 137 ARG A N 1
ATOM 1122 C CA . ARG A 1 137 ? 0.536 3.424 18.451 1.00 96.94 137 ARG A CA 1
ATOM 1123 C C . ARG A 1 137 ? -0.949 3.241 18.753 1.00 96.94 137 ARG A C 1
ATOM 1125 O O . ARG A 1 137 ? -1.330 3.304 19.916 1.00 96.94 137 ARG A O 1
ATOM 1132 N N . ALA A 1 138 ? -1.769 3.010 17.727 1.00 96.75 138 ALA A N 1
ATOM 1133 C CA . ALA A 1 138 ? -3.199 2.761 17.892 1.00 96.75 138 ALA A CA 1
ATOM 1134 C C . ALA A 1 138 ? -3.464 1.474 18.686 1.00 96.75 138 ALA A C 1
ATOM 1136 O O . ALA A 1 138 ? -4.327 1.466 19.556 1.00 96.75 138 ALA A O 1
ATOM 1137 N N . LEU A 1 139 ? -2.677 0.421 18.447 1.00 97.00 139 LEU A N 1
ATOM 1138 C CA . LEU A 1 139 ? -2.767 -0.834 19.186 1.00 97.00 139 LEU A CA 1
ATOM 1139 C C . LEU A 1 139 ? -2.425 -0.628 20.661 1.00 97.00 139 LEU A C 1
ATOM 1141 O O . LEU A 1 139 ? -3.160 -1.085 21.526 1.00 97.00 139 LEU A O 1
ATOM 1145 N N . THR A 1 140 ? -1.343 0.102 20.944 1.00 97.19 140 THR A N 1
ATOM 1146 C CA . THR A 1 140 ? -0.953 0.437 22.323 1.00 97.19 140 THR A CA 1
ATOM 1147 C C . THR A 1 140 ? -2.051 1.207 23.052 1.00 97.19 140 THR A C 1
ATOM 1149 O O . THR A 1 140 ? -2.279 0.973 24.233 1.00 97.19 140 THR A O 1
ATOM 1152 N N . GLU A 1 141 ? -2.724 2.131 22.362 1.00 95.94 141 GLU A N 1
ATOM 1153 C CA . GLU A 1 141 ? -3.837 2.886 22.937 1.00 95.94 141 GLU A CA 1
ATOM 1154 C C . GLU A 1 141 ? -5.054 1.992 23.190 1.00 95.94 141 GLU A C 1
ATOM 1156 O O . GLU A 1 141 ? -5.627 2.041 24.272 1.00 95.94 141 GLU A O 1
ATOM 1161 N N . TYR A 1 142 ? -5.416 1.135 22.233 1.00 95.56 142 TYR A N 1
ATOM 1162 C CA . TYR A 1 142 ? -6.528 0.196 22.382 1.00 95.56 142 TYR A CA 1
ATOM 1163 C C . TYR A 1 142 ? -6.300 -0.800 23.529 1.00 95.56 142 TYR A C 1
ATOM 1165 O O . TYR A 1 142 ? -7.199 -1.023 24.333 1.00 95.56 142 TYR A O 1
ATOM 1173 N N . MET A 1 143 ? -5.072 -1.305 23.684 1.00 95.56 143 MET A N 1
ATOM 1174 C CA . MET A 1 143 ? -4.673 -2.192 24.787 1.00 95.56 143 MET A CA 1
ATOM 1175 C C . MET A 1 143 ? -4.812 -1.570 26.185 1.00 95.56 143 MET A C 1
ATOM 1177 O O . MET A 1 143 ? -4.656 -2.273 27.173 1.00 95.56 143 MET A O 1
ATOM 1181 N N . ARG A 1 144 ? -5.088 -0.266 26.310 1.00 95.94 144 ARG A N 1
ATOM 1182 C CA . ARG A 1 144 ? -5.402 0.355 27.609 1.00 95.94 144 ARG A CA 1
ATOM 1183 C C . ARG A 1 144 ? -6.825 0.065 28.082 1.00 95.94 144 ARG A C 1
ATOM 1185 O O . ARG A 1 144 ? -7.118 0.309 29.249 1.00 95.94 144 ARG A O 1
ATOM 1192 N N . TYR A 1 145 ? -7.691 -0.397 27.183 1.00 91.19 145 TYR A N 1
ATOM 1193 C CA . TYR A 1 145 ? -9.110 -0.640 27.436 1.00 91.19 145 TYR A CA 1
ATOM 1194 C C . TYR A 1 145 ? -9.484 -2.131 27.421 1.00 91.19 145 TYR A C 1
ATOM 1196 O O . TYR A 1 145 ? -10.625 -2.452 27.740 1.00 91.19 145 TYR A O 1
ATOM 1204 N N . VAL A 1 146 ? -8.543 -3.015 27.062 1.00 82.88 146 VAL A N 1
ATOM 1205 C CA . VAL A 1 146 ? -8.698 -4.482 27.006 1.00 82.88 146 VAL A CA 1
ATOM 1206 C C . VAL A 1 146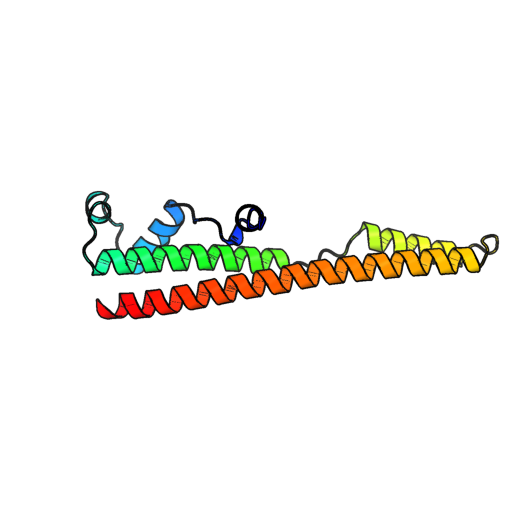 ? -7.943 -5.122 28.160 1.00 82.88 146 VAL A C 1
ATOM 1208 O O . VAL A 1 146 ? -8.521 -6.010 28.821 1.00 82.88 146 VAL A O 1
#

Sequence (146 aa):
MTDRPANAHRHGAQAKPPQSHIYLHLECILGRSPTHFDLLDPPPELAAALYLADCEARLDRAHAHYVAVQEVHRCDDLDHLQDQLDDMVHFTWIDDPLKREAAQRIMRLERYLKYYANQKKRLAGRYLRDAQSKRDRALTEYMRYV

Radius of gyration: 24.61 Å; chains: 1; bounding box: 57×41×71 Å